Protein AF-A0A3P6FNP7-F1 (afdb_monomer_lite)

Radius of gyration: 31.97 Å; chains: 1; bounding box: 65×65×58 Å

pLDDT: mean 81.83, std 15.38, range [40.34, 96.19]

Secondary structure (DSSP, 8-state):
---------PPP---PPP-SPPSSPPPHHHHHHHHHHTPPPP-PPP-----SHHHHHHHHHHHHHHHHHHHHHHHHHHHTTSS---

Structure (mmCIF, N/CA/C/O backbone):
data_AF-A0A3P6FNP7-F1
#
_entry.id   AF-A0A3P6FNP7-F1
#
loop_
_atom_site.group_PDB
_atom_site.id
_atom_site.type_symbol
_atom_site.label_atom_id
_atom_site.label_alt_id
_atom_site.label_comp_id
_atom_site.label_asym_id
_atom_site.label_entity_id
_atom_site.label_seq_id
_atom_site.pdbx_PDB_ins_code
_atom_site.Cartn_x
_atom_site.Cartn_y
_atom_site.Cartn_z
_atom_site.occupancy
_atom_site.B_iso_or_equiv
_atom_site.auth_seq_id
_atom_site.auth_comp_id
_atom_site.auth_asym_id
_atom_site.auth_atom_id
_atom_site.pdbx_PDB_model_num
ATOM 1 N N . VAL A 1 1 ? -40.449 56.196 27.612 1.00 41.28 1 VAL A N 1
ATOM 2 C CA . VAL A 1 1 ? -39.941 54.844 27.938 1.00 41.28 1 VAL A CA 1
ATOM 3 C C . VAL A 1 1 ? -39.811 54.093 26.624 1.00 41.28 1 VAL A C 1
ATOM 5 O O . VAL A 1 1 ? -40.834 53.788 26.033 1.00 41.28 1 VAL A O 1
ATOM 8 N N . SER A 1 2 ? -38.594 53.933 26.102 1.00 42.84 2 SER A N 1
ATOM 9 C CA . SER A 1 2 ? -38.342 53.177 24.866 1.00 42.84 2 SER A CA 1
ATOM 10 C C . SER A 1 2 ? -37.777 51.818 25.262 1.00 42.84 2 SER A C 1
ATOM 12 O O . SER A 1 2 ? -36.755 51.760 25.946 1.00 42.84 2 SER A O 1
ATOM 14 N N . VAL A 1 3 ? -38.484 50.741 24.921 1.00 48.53 3 VAL A N 1
ATOM 15 C CA . VAL A 1 3 ? -38.030 49.370 25.167 1.00 48.53 3 VAL A CA 1
ATOM 16 C C . VAL A 1 3 ? -37.100 48.989 24.022 1.00 48.53 3 VAL A C 1
ATOM 18 O O . VAL A 1 3 ? -37.499 48.983 22.864 1.00 48.53 3 VAL A O 1
ATOM 21 N N . CYS A 1 4 ? -35.845 48.703 24.354 1.00 40.34 4 CYS A N 1
ATOM 22 C CA . CYS A 1 4 ? -34.872 48.162 23.418 1.00 40.34 4 CYS A CA 1
ATOM 23 C C . CYS A 1 4 ? -35.099 46.645 23.341 1.00 40.34 4 CYS A C 1
ATOM 25 O O . CYS A 1 4 ? -34.763 45.921 24.283 1.00 40.34 4 CYS A O 1
ATOM 27 N N . GLU A 1 5 ? -35.723 46.174 22.260 1.00 52.22 5 GLU A N 1
ATOM 28 C CA . GLU A 1 5 ? -35.893 44.748 21.971 1.00 52.22 5 GLU A CA 1
ATOM 29 C C . GLU A 1 5 ? -34.529 44.130 21.662 1.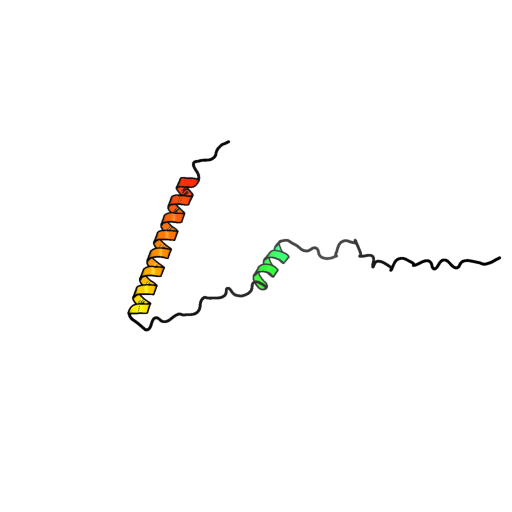00 52.22 5 GLU A C 1
ATOM 31 O O . GLU A 1 5 ? -33.961 44.277 20.581 1.00 52.22 5 GLU A O 1
ATOM 36 N N . LYS A 1 6 ? -33.966 43.442 22.655 1.00 56.97 6 LYS A N 1
ATOM 37 C CA . LYS A 1 6 ? -32.801 42.589 22.447 1.00 56.97 6 LYS A CA 1
ATOM 38 C C . LYS A 1 6 ? -33.294 41.279 21.851 1.00 56.97 6 LYS A C 1
ATOM 40 O O . LYS A 1 6 ? -33.799 40.430 22.581 1.00 56.97 6 LYS A O 1
ATOM 45 N N . GLU A 1 7 ? -33.132 41.117 20.541 1.00 61.19 7 GLU A N 1
ATOM 46 C CA . GLU A 1 7 ? -33.293 39.823 19.879 1.00 61.19 7 GLU A CA 1
ATOM 47 C C . GLU A 1 7 ? -32.350 38.799 20.527 1.00 61.19 7 GLU A C 1
ATOM 49 O O . GLU A 1 7 ? -31.128 38.815 20.346 1.00 61.19 7 GLU A O 1
ATOM 54 N N . SER A 1 8 ? -32.919 37.893 21.317 1.00 58.09 8 SER A N 1
ATOM 55 C CA . SER A 1 8 ? -32.215 36.739 21.851 1.00 58.09 8 SER A CA 1
ATOM 56 C C . SER A 1 8 ? -32.018 35.737 20.716 1.00 58.09 8 SER A C 1
ATOM 58 O O . SER A 1 8 ? -32.903 34.954 20.376 1.00 58.09 8 SER A O 1
ATOM 60 N N . LYS A 1 9 ? -30.831 35.746 20.100 1.00 63.00 9 LYS A N 1
ATOM 61 C CA . LYS A 1 9 ? -30.407 34.666 19.199 1.00 63.00 9 LYS A CA 1
ATOM 62 C C . LYS A 1 9 ? -30.295 33.378 20.015 1.00 63.00 9 LYS A C 1
ATOM 64 O O . LYS A 1 9 ? -29.258 33.101 20.612 1.00 63.00 9 LYS A O 1
ATOM 69 N N . LEU A 1 10 ? -31.389 32.623 20.079 1.00 66.12 10 LEU A N 1
ATOM 70 C CA . LEU A 1 10 ? -31.428 31.318 20.726 1.00 66.12 10 LEU A CA 1
ATOM 71 C C . LEU A 1 10 ? -30.396 30.400 20.045 1.00 66.12 10 LEU A C 1
ATOM 73 O O . LEU A 1 10 ? -30.318 30.382 18.809 1.00 66.12 10 LEU A O 1
ATOM 77 N N . PRO A 1 11 ? -29.576 29.657 20.810 1.00 70.94 11 PRO A N 1
ATOM 78 C CA . PRO A 1 11 ? -28.611 28.739 20.228 1.00 70.94 11 PRO A CA 1
ATOM 79 C C . PRO A 1 11 ? -29.357 27.696 19.396 1.00 70.94 11 PRO A C 1
ATOM 81 O O . PRO A 1 11 ? -30.362 27.138 19.842 1.00 70.94 11 PRO A O 1
ATOM 84 N N . ARG A 1 12 ? -28.872 27.441 18.172 1.00 72.50 12 ARG A N 1
ATOM 85 C CA . ARG A 1 12 ? -29.410 26.377 17.313 1.00 72.50 12 ARG A CA 1
ATOM 86 C C . ARG A 1 12 ? -29.484 25.095 18.147 1.00 72.50 12 ARG A C 1
ATOM 88 O O . ARG A 1 12 ? -28.465 24.758 18.755 1.00 72.50 12 ARG A O 1
ATOM 95 N N . PRO A 1 13 ? -30.623 24.384 18.189 1.00 67.44 13 PRO A N 1
ATOM 96 C CA . PRO A 1 13 ? -30.706 23.137 18.932 1.00 67.44 13 PRO A CA 1
ATOM 97 C C . PRO A 1 13 ? -29.642 22.186 18.384 1.00 67.44 13 PRO A C 1
ATOM 99 O O . PRO A 1 13 ? -29.696 21.753 17.231 1.00 67.44 13 PRO A O 1
ATOM 102 N N . THR A 1 14 ? -28.620 21.912 19.190 1.00 71.38 14 THR A N 1
ATOM 103 C CA . THR A 1 14 ? -27.615 20.911 18.862 1.00 71.38 14 THR A CA 1
ATOM 104 C C . THR A 1 14 ? -28.309 19.564 18.951 1.00 71.38 14 THR A C 1
ATOM 106 O O . THR A 1 14 ? -28.939 19.235 19.954 1.00 71.38 14 THR A O 1
ATOM 109 N N . ARG A 1 15 ? -28.263 18.787 17.866 1.00 78.12 15 ARG A N 1
ATOM 110 C CA . ARG A 1 15 ? -28.880 17.462 17.848 1.00 78.12 15 ARG A CA 1
ATOM 111 C C . ARG A 1 15 ? -28.149 16.596 18.872 1.00 78.12 15 ARG A C 1
ATOM 113 O O . ARG A 1 15 ? -27.010 16.188 18.640 1.00 78.12 15 ARG A O 1
ATOM 120 N N . VAL A 1 16 ? -28.782 16.379 20.022 1.00 83.75 16 VAL A N 1
ATOM 121 C CA . VAL A 1 16 ? -28.245 15.525 21.082 1.00 83.75 16 VAL A CA 1
ATOM 122 C C . VAL A 1 16 ? -28.185 14.103 20.528 1.00 83.75 16 VAL A C 1
ATOM 124 O O . VAL A 1 16 ? -29.173 13.588 20.009 1.00 83.75 16 VAL A O 1
ATOM 127 N N . LYS A 1 17 ? -26.999 13.492 20.564 1.00 87.75 17 LYS A N 1
ATOM 128 C CA . LYS A 1 17 ? -26.787 12.103 20.137 1.00 87.75 17 LYS A CA 1
ATOM 129 C C . LYS A 1 17 ? -27.082 11.177 21.313 1.00 87.75 17 LYS A C 1
ATOM 131 O O . LYS A 1 17 ? -26.694 11.486 22.442 1.00 87.75 17 LYS A O 1
ATOM 136 N N . ASN A 1 18 ? -27.732 10.050 21.042 1.00 86.62 18 ASN A N 1
ATOM 137 C CA . ASN A 1 18 ? -27.937 9.011 22.045 1.00 86.62 18 ASN A CA 1
ATOM 138 C C . ASN A 1 18 ? -26.587 8.431 22.484 1.00 86.62 18 ASN A C 1
ATOM 140 O O . ASN A 1 18 ? -25.701 8.220 21.660 1.00 86.62 18 ASN A O 1
ATOM 144 N N . LYS A 1 19 ? -26.439 8.215 23.794 1.00 89.38 19 LYS A N 1
ATOM 145 C CA . LYS A 1 19 ? -25.238 7.643 24.430 1.00 89.38 19 LYS A CA 1
ATOM 146 C C . LYS A 1 19 ? -25.496 6.266 25.050 1.00 89.38 19 LYS A C 1
ATOM 148 O O . LYS A 1 19 ? -24.644 5.751 25.765 1.00 89.38 19 LYS A O 1
ATOM 153 N N . SER A 1 20 ? -26.689 5.708 24.848 1.00 91.31 20 SER A N 1
ATOM 154 C CA . SER A 1 20 ? -26.987 4.334 25.248 1.00 91.31 20 SER A CA 1
ATOM 155 C C . SER A 1 20 ? -26.079 3.373 24.477 1.00 91.31 20 SER A C 1
ATOM 157 O O . SER A 1 20 ? -25.809 3.644 23.305 1.00 91.31 20 SER A O 1
ATOM 159 N N . PRO A 1 21 ? -25.629 2.264 25.085 1.00 86.44 21 PRO A N 1
ATOM 160 C CA . PRO A 1 21 ? -24.902 1.244 24.344 1.00 86.44 21 PRO A CA 1
ATOM 161 C C . PRO A 1 21 ? -25.775 0.711 23.202 1.00 86.44 21 PRO A C 1
ATOM 163 O O . PRO A 1 21 ? -26.988 0.550 23.362 1.00 86.44 21 PRO A O 1
ATOM 166 N N . GLU A 1 22 ? -25.162 0.445 22.050 1.00 89.12 22 GLU A N 1
ATOM 167 C CA . GLU A 1 22 ? -25.837 -0.273 20.973 1.00 89.12 22 GLU A CA 1
ATOM 168 C C . GLU A 1 22 ? -26.201 -1.698 21.423 1.00 89.12 22 GLU A C 1
ATOM 170 O O . GLU A 1 22 ? -25.484 -2.325 22.206 1.00 89.12 22 GLU A O 1
ATOM 175 N N . ALA A 1 23 ? -27.294 -2.237 20.873 1.00 89.31 23 ALA A N 1
ATOM 176 C CA . ALA A 1 23 ? -27.706 -3.621 21.115 1.00 89.31 23 ALA A CA 1
ATOM 177 C C . ALA A 1 23 ? -26.686 -4.646 20.583 1.00 89.31 23 ALA A C 1
ATOM 179 O O . ALA A 1 23 ? -26.553 -5.734 21.139 1.00 89.31 23 ALA A O 1
ATOM 180 N N . VAL A 1 24 ? -25.960 -4.291 19.517 1.00 90.69 24 VAL A N 1
ATOM 181 C CA . VAL A 1 24 ? -24.877 -5.086 18.933 1.00 90.69 24 VAL A CA 1
ATOM 182 C C . VAL A 1 24 ? -23.619 -4.234 18.925 1.00 90.69 24 VAL A C 1
ATOM 184 O O . VAL A 1 24 ? -23.586 -3.169 18.315 1.00 90.69 24 VAL A O 1
ATOM 187 N N . GLN A 1 25 ? -22.580 -4.704 19.603 1.00 92.75 25 GLN A N 1
ATOM 188 C CA . GLN A 1 25 ? -21.288 -4.031 19.630 1.00 92.75 25 GLN A CA 1
ATOM 189 C C . GLN A 1 25 ? -20.440 -4.474 18.441 1.00 92.75 25 GLN A C 1
ATOM 191 O O . GLN A 1 25 ? -20.433 -5.650 18.078 1.00 92.75 25 GLN A O 1
ATOM 196 N N . ILE A 1 26 ? -19.687 -3.541 17.862 1.00 91.50 26 ILE A N 1
ATOM 197 C CA . ILE A 1 26 ? -18.731 -3.855 16.800 1.00 91.50 26 ILE A CA 1
ATOM 198 C C . ILE A 1 26 ? -17.575 -4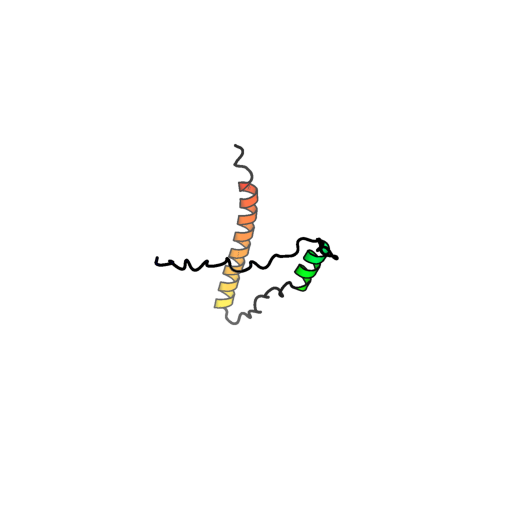.649 17.412 1.00 91.50 26 ILE A C 1
ATOM 200 O O . ILE A 1 26 ? -16.901 -4.176 18.328 1.00 91.50 26 ILE A O 1
ATOM 204 N N . THR A 1 27 ? -17.339 -5.856 16.903 1.00 95.56 27 THR A N 1
ATOM 205 C CA . THR A 1 27 ? -16.249 -6.724 17.363 1.00 95.56 27 THR A CA 1
ATOM 206 C C . THR A 1 27 ? -15.012 -6.597 16.476 1.00 95.56 27 THR A C 1
ATOM 208 O O . THR A 1 27 ? -15.080 -6.160 15.325 1.00 95.56 27 THR A O 1
ATOM 211 N N . ALA A 1 28 ? -13.861 -7.032 16.997 1.00 95.69 28 ALA A N 1
ATOM 212 C CA . ALA A 1 28 ? -12.626 -7.095 16.218 1.00 95.69 28 ALA A CA 1
ATOM 213 C C . ALA A 1 28 ? -12.764 -8.006 14.986 1.00 95.69 28 ALA A C 1
ATOM 215 O O . ALA A 1 28 ? -12.291 -7.655 13.908 1.00 95.69 28 ALA A O 1
ATOM 216 N N . GLU A 1 29 ? -13.444 -9.150 15.116 1.00 94.94 29 GLU A N 1
ATOM 217 C CA . GLU A 1 29 ? -13.661 -10.060 13.986 1.00 94.94 29 GLU A CA 1
ATOM 218 C C . GLU A 1 29 ? -14.480 -9.390 12.880 1.00 94.94 29 GLU A C 1
ATOM 220 O O . GLU A 1 29 ? -14.136 -9.517 11.705 1.00 94.94 29 GLU A O 1
ATOM 225 N N . GLN A 1 30 ? -15.528 -8.649 13.250 1.00 94.69 30 GLN A N 1
ATOM 226 C CA . GLN A 1 30 ? -16.391 -7.972 12.288 1.00 94.69 30 GLN A CA 1
ATOM 227 C C . GLN A 1 30 ? -15.601 -6.967 11.445 1.00 94.69 30 GLN A C 1
ATOM 229 O O . GLN A 1 30 ? -15.675 -7.015 10.219 1.00 94.69 30 GLN A O 1
ATOM 234 N N . LEU A 1 31 ? -14.770 -6.139 12.087 1.00 94.81 31 LEU A N 1
ATOM 235 C CA . LEU A 1 31 ? -13.886 -5.196 11.398 1.00 94.81 31 LEU A CA 1
ATOM 236 C C . LEU A 1 31 ? -12.891 -5.905 10.470 1.00 94.81 31 LEU A C 1
ATOM 238 O O . LEU A 1 31 ? -12.701 -5.480 9.335 1.00 94.81 31 LEU A O 1
ATOM 242 N N . LEU A 1 32 ? -12.259 -6.989 10.929 1.00 95.81 32 LEU A N 1
ATOM 243 C CA . LEU A 1 32 ? -11.266 -7.725 10.138 1.00 95.81 32 LEU A CA 1
ATOM 244 C C . LEU A 1 32 ? -11.888 -8.443 8.935 1.00 95.81 32 LEU A C 1
ATOM 246 O O . LEU A 1 32 ? -11.281 -8.491 7.865 1.00 95.81 32 LEU A O 1
ATOM 250 N N . ARG A 1 33 ? -13.088 -9.005 9.101 1.00 96.12 33 ARG A N 1
ATOM 251 C CA . ARG A 1 33 ? -13.842 -9.653 8.024 1.00 96.12 33 ARG A CA 1
ATOM 252 C C . ARG A 1 33 ? -14.277 -8.629 6.981 1.00 96.12 33 ARG A C 1
ATOM 254 O O . ARG A 1 33 ? -14.007 -8.823 5.801 1.00 96.12 33 ARG A O 1
ATOM 261 N N . GLU A 1 34 ? -14.880 -7.533 7.430 1.00 95.50 34 GLU A N 1
ATOM 262 C CA . GLU A 1 34 ? -15.345 -6.452 6.563 1.00 95.50 34 GLU A CA 1
ATOM 263 C C . GLU A 1 34 ? -14.182 -5.789 5.814 1.00 95.50 34 GLU A C 1
ATOM 265 O O . GLU A 1 34 ? -14.294 -5.531 4.619 1.00 95.50 34 GLU A O 1
ATOM 270 N N . ALA A 1 35 ? -13.040 -5.579 6.475 1.00 94.81 35 ALA A N 1
ATOM 271 C CA . ALA A 1 35 ? -11.843 -5.041 5.834 1.00 94.81 35 ALA A CA 1
ATOM 272 C C . ALA A 1 35 ? -11.331 -5.943 4.702 1.00 94.81 35 ALA A C 1
ATOM 274 O O . ALA A 1 35 ? -10.932 -5.432 3.661 1.00 94.81 35 ALA A O 1
ATOM 275 N N . ARG A 1 36 ? -11.358 -7.270 4.888 1.00 91.25 36 ARG A N 1
ATOM 276 C CA . ARG A 1 36 ? -10.953 -8.231 3.849 1.00 91.25 36 ARG A CA 1
ATOM 277 C C . ARG A 1 36 ? -11.940 -8.278 2.689 1.00 91.25 36 ARG A C 1
ATOM 279 O O . ARG A 1 36 ? -11.517 -8.332 1.545 1.00 91.25 36 ARG A O 1
ATOM 286 N N . GLU A 1 37 ? -13.238 -8.270 2.977 1.00 91.94 37 GLU A N 1
ATOM 287 C CA . GLU A 1 37 ? -14.286 -8.333 1.951 1.00 91.94 37 GLU A CA 1
ATOM 288 C C .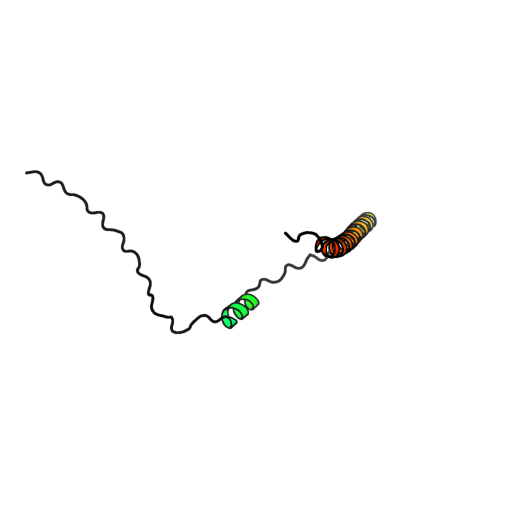 GLU A 1 37 ? -14.357 -7.049 1.116 1.00 91.94 37 GLU A C 1
ATOM 290 O O . GLU A 1 37 ? -14.566 -7.101 -0.092 1.00 91.94 37 GLU A O 1
ATOM 295 N N . ARG A 1 38 ? -14.139 -5.891 1.751 1.00 92.81 38 ARG A N 1
ATOM 296 C CA . ARG A 1 38 ? -14.100 -4.582 1.086 1.00 92.81 38 ARG A CA 1
ATOM 297 C C . ARG A 1 38 ? -12.737 -4.237 0.488 1.00 92.81 38 ARG A C 1
ATOM 299 O O . ARG A 1 38 ? -12.590 -3.138 -0.045 1.00 92.81 38 ARG A O 1
ATOM 306 N N . GLN A 1 39 ? -11.737 -5.108 0.611 1.00 89.19 39 GLN A N 1
ATOM 307 C CA . GLN A 1 39 ? -10.422 -4.847 0.046 1.00 89.19 39 GLN A CA 1
ATOM 308 C C . GLN A 1 39 ? -10.539 -4.814 -1.481 1.00 89.19 39 GLN A C 1
ATOM 310 O O . GLN A 1 39 ? -10.907 -5.807 -2.107 1.00 89.19 39 GLN A O 1
ATOM 315 N N . GLU A 1 40 ? -10.251 -3.654 -2.073 1.00 85.19 40 GLU A N 1
ATOM 316 C CA . GLU A 1 40 ? -10.203 -3.501 -3.526 1.00 85.19 40 GLU A CA 1
ATOM 317 C C . GLU A 1 40 ? -9.160 -4.477 -4.102 1.00 85.19 40 GLU A C 1
ATOM 319 O O . GLU A 1 40 ? -8.118 -4.688 -3.463 1.00 85.19 40 GLU A O 1
ATOM 324 N N . PRO A 1 41 ? -9.423 -5.112 -5.262 1.00 82.38 41 PRO A N 1
ATOM 325 C CA . PRO A 1 41 ? -8.443 -5.984 -5.890 1.00 82.38 41 PRO A CA 1
ATOM 326 C C . PRO A 1 41 ? -7.111 -5.257 -6.057 1.00 82.38 41 PRO A C 1
ATOM 328 O O . PRO A 1 41 ? -7.059 -4.093 -6.456 1.00 82.38 41 PRO A O 1
ATOM 331 N N . GLU A 1 42 ? -6.025 -5.967 -5.757 1.00 83.44 42 GLU A N 1
ATOM 332 C CA . GLU A 1 42 ? -4.687 -5.454 -6.007 1.00 83.44 42 GLU A CA 1
ATOM 333 C C . GLU A 1 42 ? -4.558 -5.140 -7.501 1.00 83.44 42 GLU A C 1
ATOM 335 O O . GLU A 1 42 ? -4.850 -5.985 -8.353 1.00 83.44 42 GLU A O 1
ATOM 340 N N . VAL A 1 43 ? -4.167 -3.902 -7.819 1.00 83.38 43 VAL A N 1
ATOM 341 C CA . VAL A 1 43 ? -3.957 -3.474 -9.202 1.00 83.38 43 VAL A CA 1
ATOM 342 C C . VAL A 1 43 ? -2.778 -4.265 -9.745 1.00 83.38 43 VAL A C 1
ATOM 344 O O . VAL A 1 43 ? -1.618 -3.961 -9.463 1.00 83.38 43 VAL A O 1
ATOM 347 N N . LEU A 1 44 ? -3.087 -5.309 -10.509 1.00 82.94 44 LEU A N 1
ATOM 348 C CA . LEU A 1 44 ? -2.066 -6.093 -11.175 1.00 82.94 44 LEU A CA 1
ATOM 349 C C . LEU A 1 44 ? -1.361 -5.196 -12.202 1.00 82.94 44 LEU A C 1
ATOM 351 O O . LEU A 1 44 ? -2.036 -4.489 -12.960 1.00 82.94 44 LEU A O 1
ATOM 355 N N . PRO A 1 45 ? -0.017 -5.199 -12.247 1.00 83.88 45 PRO A N 1
ATOM 356 C CA . PRO A 1 45 ? 0.694 -4.529 -13.321 1.00 83.88 45 PRO A CA 1
ATOM 357 C C . PRO A 1 45 ? 0.266 -5.133 -14.662 1.00 83.88 45 PRO A C 1
ATOM 359 O O . PRO A 1 45 ? 0.050 -6.342 -14.763 1.00 83.88 45 PRO A O 1
ATOM 362 N N . SER A 1 46 ? 0.139 -4.293 -15.690 1.00 82.50 46 SER A N 1
ATOM 363 C CA . SER A 1 46 ? -0.224 -4.762 -17.028 1.00 82.50 46 SER A CA 1
ATOM 364 C C . SER A 1 46 ? 0.790 -5.777 -17.550 1.00 82.50 46 SER A C 1
ATOM 366 O O . SER A 1 46 ? 1.994 -5.651 -17.316 1.00 82.50 46 SER A O 1
ATOM 368 N N . GLU A 1 47 ? 0.309 -6.769 -18.295 1.00 83.75 47 GLU A N 1
ATOM 369 C CA . GLU A 1 47 ? 1.192 -7.668 -19.029 1.00 83.75 47 GLU A CA 1
ATOM 370 C C . GLU A 1 47 ? 1.909 -6.869 -20.124 1.00 83.75 47 GLU A C 1
ATOM 372 O O . GLU A 1 47 ? 1.292 -6.356 -21.055 1.00 83.75 47 GLU A O 1
ATOM 377 N N . HIS A 1 48 ? 3.225 -6.719 -19.981 1.00 83.25 48 HIS A N 1
ATOM 378 C CA . HIS A 1 48 ? 4.065 -6.008 -20.940 1.00 83.25 48 HIS A CA 1
ATOM 379 C C . HIS A 1 48 ? 4.819 -7.018 -21.811 1.00 83.25 48 HIS A C 1
ATOM 381 O O . HIS A 1 48 ? 5.692 -7.737 -21.317 1.00 83.25 48 HIS A O 1
ATOM 387 N N . SER A 1 49 ? 4.494 -7.067 -23.104 1.00 85.88 49 SER A N 1
ATOM 388 C CA . SER A 1 49 ? 5.231 -7.847 -24.103 1.00 85.88 49 SER A CA 1
ATOM 389 C C . SER A 1 49 ? 6.376 -7.023 -24.690 1.00 85.88 49 SER A C 1
ATOM 391 O O . SER A 1 49 ? 6.131 -5.942 -25.217 1.00 85.88 49 SER A O 1
ATOM 393 N N . ILE A 1 50 ? 7.596 -7.557 -24.648 1.00 87.81 50 ILE A N 1
ATOM 394 C CA . ILE A 1 50 ? 8.787 -6.921 -25.224 1.00 87.81 50 ILE A CA 1
ATOM 395 C C . ILE A 1 50 ? 8.834 -7.233 -26.723 1.00 87.81 50 ILE A C 1
ATOM 397 O O . ILE A 1 50 ? 8.826 -8.413 -27.087 1.00 87.81 50 ILE A O 1
ATOM 401 N N . THR A 1 51 ? 8.895 -6.215 -27.583 1.00 90.62 51 THR A N 1
ATOM 402 C CA . THR A 1 51 ? 8.883 -6.405 -29.049 1.00 90.62 51 THR A CA 1
ATOM 403 C C . THR A 1 51 ? 10.259 -6.248 -29.685 1.00 90.62 51 THR A C 1
ATOM 405 O O . THR A 1 51 ? 10.600 -7.010 -30.590 1.00 90.62 51 THR A O 1
ATOM 408 N N . ASP A 1 52 ? 11.073 -5.317 -29.181 1.00 93.31 52 ASP A N 1
ATOM 409 C CA . ASP A 1 52 ? 12.325 -4.909 -29.826 1.00 93.31 52 ASP A CA 1
ATOM 410 C C . ASP A 1 52 ? 13.573 -5.336 -29.034 1.00 93.31 52 ASP A C 1
ATOM 412 O O . ASP A 1 52 ? 13.562 -5.510 -27.812 1.00 93.31 52 ASP A O 1
ATOM 416 N N . SER A 1 53 ? 14.710 -5.472 -29.725 1.00 91.12 53 SER A N 1
ATOM 417 C CA . SER A 1 53 ? 15.983 -5.870 -29.101 1.00 91.12 53 SER A CA 1
ATOM 418 C C . SER A 1 53 ? 16.549 -4.805 -28.153 1.00 91.12 53 SER A C 1
ATOM 420 O O . SER A 1 53 ? 17.141 -5.148 -27.125 1.00 91.12 53 SER A O 1
ATOM 422 N N . THR A 1 54 ? 16.334 -3.523 -28.459 1.00 92.81 54 THR A N 1
ATOM 423 C CA . THR A 1 54 ? 16.689 -2.395 -27.586 1.00 92.81 54 THR A CA 1
ATOM 424 C C . THR A 1 54 ? 15.881 -2.438 -26.292 1.00 92.81 54 THR A C 1
ATOM 426 O O . THR A 1 54 ? 16.462 -2.432 -25.207 1.00 92.81 54 THR A O 1
ATOM 429 N N . GLU A 1 55 ? 14.563 -2.612 -26.393 1.00 90.31 55 GLU A N 1
ATOM 430 C CA . GLU A 1 55 ? 13.670 -2.733 -25.236 1.00 90.31 55 GLU A CA 1
ATOM 431 C C . GLU A 1 55 ? 14.058 -3.924 -24.345 1.00 90.31 55 GLU A C 1
ATOM 433 O O . GLU A 1 55 ? 14.115 -3.816 -23.118 1.00 90.31 55 GLU A O 1
ATOM 438 N N . LEU A 1 56 ? 14.419 -5.054 -24.959 1.00 92.81 56 LEU A N 1
ATOM 439 C CA . LEU A 1 56 ? 14.907 -6.232 -24.249 1.00 92.81 56 LEU A CA 1
ATOM 440 C C . LEU A 1 56 ? 16.185 -5.936 -23.448 1.00 92.81 56 LEU A C 1
ATOM 442 O O . LEU A 1 56 ? 16.326 -6.409 -22.314 1.00 92.81 56 LEU A O 1
ATOM 446 N N . SER A 1 57 ? 17.120 -5.164 -24.006 1.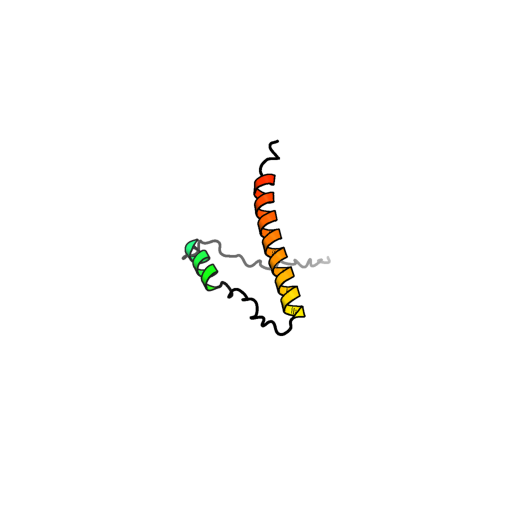00 93.50 57 SER A N 1
ATOM 447 C CA . SER A 1 57 ? 18.341 -4.773 -23.293 1.00 93.50 57 SER A CA 1
ATOM 448 C C . SER A 1 57 ? 18.059 -3.839 -22.114 1.00 93.50 57 SER A C 1
ATOM 450 O O . SER A 1 57 ? 18.586 -4.070 -21.020 1.00 93.50 57 SER A O 1
ATOM 452 N N . ASP A 1 58 ? 17.154 -2.876 -22.288 1.00 93.75 58 ASP A N 1
ATOM 453 C CA . ASP A 1 58 ? 16.742 -1.947 -21.235 1.00 93.75 58 ASP A CA 1
ATOM 454 C C . ASP A 1 58 ? 16.011 -2.674 -20.103 1.00 93.75 58 ASP A C 1
ATOM 456 O O . ASP A 1 58 ? 16.274 -2.431 -18.921 1.00 93.75 58 ASP A O 1
ATOM 460 N N . TYR A 1 59 ? 15.142 -3.629 -20.447 1.00 93.31 59 TYR A N 1
ATOM 461 C CA . TYR A 1 59 ? 14.470 -4.490 -19.478 1.00 93.31 59 TYR A CA 1
ATOM 462 C C . TYR A 1 59 ? 15.475 -5.308 -18.660 1.00 93.31 59 TYR A C 1
ATOM 464 O O . TYR A 1 59 ? 15.395 -5.344 -17.429 1.00 93.31 59 TYR A O 1
ATOM 472 N N . ARG A 1 60 ? 16.458 -5.937 -19.321 1.00 94.12 60 ARG A N 1
ATOM 473 C CA . ARG A 1 60 ? 17.509 -6.717 -18.646 1.00 94.12 60 ARG A CA 1
ATOM 474 C C . ARG A 1 60 ? 18.342 -5.856 -17.702 1.00 94.12 60 ARG A C 1
ATOM 476 O O . ARG A 1 60 ? 18.636 -6.297 -16.591 1.00 94.12 60 ARG A O 1
ATOM 483 N N . LEU A 1 61 ? 18.711 -4.647 -18.125 1.00 95.75 61 LEU A N 1
ATOM 484 C CA . LEU A 1 61 ? 19.473 -3.714 -17.298 1.00 95.75 61 LEU A CA 1
ATOM 485 C C . LEU A 1 61 ? 18.667 -3.276 -16.069 1.00 95.75 61 LEU A C 1
ATOM 487 O O . LEU A 1 61 ? 19.178 -3.331 -14.949 1.00 95.75 61 LEU A O 1
ATOM 491 N N . ARG A 1 62 ? 17.394 -2.907 -16.264 1.00 94.81 62 ARG A N 1
ATOM 492 C CA . ARG A 1 62 ? 16.479 -2.517 -15.183 1.00 94.81 62 ARG A CA 1
ATOM 493 C C . ARG A 1 62 ? 16.307 -3.643 -14.167 1.00 94.81 62 ARG A C 1
ATOM 495 O O . ARG A 1 62 ? 16.520 -3.423 -12.978 1.00 94.81 62 ARG A O 1
ATOM 502 N N . ARG A 1 63 ? 16.011 -4.860 -14.637 1.00 94.69 63 ARG A N 1
ATOM 503 C CA . ARG A 1 63 ? 15.865 -6.040 -13.775 1.00 94.69 63 ARG A CA 1
ATOM 504 C C . ARG A 1 63 ? 17.134 -6.346 -12.994 1.00 94.69 63 ARG A C 1
ATOM 506 O O . ARG A 1 63 ? 17.049 -6.578 -11.794 1.00 94.69 63 ARG A O 1
ATOM 513 N N . ARG A 1 64 ? 18.309 -6.311 -13.635 1.00 96.19 64 ARG A N 1
ATOM 514 C CA . ARG A 1 64 ? 19.592 -6.525 -12.944 1.00 96.19 64 ARG A CA 1
ATOM 515 C C . ARG A 1 64 ? 19.767 -5.542 -11.788 1.00 96.19 64 ARG A C 1
ATOM 517 O O . ARG A 1 64 ? 20.038 -5.972 -10.671 1.00 96.19 64 ARG A O 1
ATOM 524 N N . LYS A 1 65 ? 19.552 -4.250 -12.048 1.00 96.19 65 LYS A N 1
ATOM 525 C CA . LYS A 1 65 ? 19.671 -3.208 -11.028 1.00 96.19 65 LYS A CA 1
ATOM 526 C C . LYS A 1 65 ? 18.695 -3.425 -9.870 1.00 96.19 65 LYS A C 1
ATOM 528 O O . LYS A 1 65 ? 19.107 -3.330 -8.724 1.00 96.19 65 LYS A O 1
ATOM 533 N N . GLU A 1 66 ? 17.433 -3.766 -10.143 1.00 95.94 66 GLU A N 1
ATOM 534 C CA . GLU A 1 66 ? 16.442 -4.069 -9.096 1.00 95.94 66 GLU A CA 1
ATOM 535 C C . GLU A 1 66 ? 16.902 -5.205 -8.165 1.00 95.94 66 GLU A C 1
ATOM 537 O O . GLU A 1 66 ? 16.764 -5.098 -6.944 1.00 95.94 66 GLU A O 1
ATOM 542 N N . PHE A 1 67 ? 17.472 -6.278 -8.724 1.00 95.88 67 PHE A N 1
ATOM 543 C CA . PHE A 1 67 ? 17.978 -7.410 -7.942 1.00 95.88 67 PHE A CA 1
ATOM 544 C C . PHE A 1 67 ? 19.208 -7.051 -7.109 1.00 95.88 67 PHE A C 1
ATOM 546 O O . PHE A 1 67 ? 19.291 -7.423 -5.933 1.00 95.88 67 PHE A O 1
ATOM 553 N N . GLU A 1 68 ? 20.158 -6.335 -7.705 1.00 95.19 68 GLU A N 1
ATOM 554 C CA . GLU A 1 68 ? 21.363 -5.875 -7.016 1.00 95.19 68 GLU A CA 1
ATOM 555 C C . GLU A 1 68 ? 21.000 -4.888 -5.906 1.00 95.19 68 GLU A C 1
ATOM 557 O O . GLU A 1 68 ? 21.408 -5.085 -4.767 1.00 95.19 68 GLU A O 1
ATOM 562 N N . ASP A 1 69 ? 20.134 -3.910 -6.176 1.00 93.81 69 ASP A N 1
ATOM 563 C CA . ASP A 1 69 ? 19.646 -2.949 -5.185 1.00 93.81 69 ASP A CA 1
ATOM 564 C C . ASP A 1 69 ? 18.893 -3.646 -4.044 1.00 93.81 69 ASP A C 1
ATOM 566 O O . ASP A 1 69 ? 19.072 -3.293 -2.877 1.00 93.81 69 ASP A O 1
ATOM 570 N N . GLN A 1 70 ? 18.068 -4.658 -4.335 1.00 94.44 70 GLN A N 1
ATOM 571 C CA . GLN A 1 70 ? 17.379 -5.430 -3.298 1.00 94.44 70 GLN A CA 1
ATOM 572 C C . GLN A 1 70 ? 18.370 -6.222 -2.432 1.00 94.44 70 GLN A C 1
ATOM 574 O O . GLN A 1 70 ? 18.232 -6.250 -1.203 1.00 94.44 70 GLN A O 1
ATOM 579 N N . SER A 1 71 ? 19.378 -6.831 -3.055 1.00 91.44 71 SER A N 1
ATOM 580 C CA . SER A 1 71 ? 20.435 -7.577 -2.366 1.00 91.44 71 SER A CA 1
ATOM 581 C C . SER A 1 71 ? 21.297 -6.649 -1.511 1.00 91.44 71 SER A C 1
ATOM 583 O O . SER A 1 71 ? 21.502 -6.916 -0.327 1.00 91.44 71 SER A O 1
ATOM 585 N N . HIS A 1 72 ? 21.709 -5.508 -2.061 1.00 90.44 72 HIS A N 1
ATOM 586 C CA . HIS A 1 72 ? 22.449 -4.468 -1.356 1.00 90.44 72 HIS A CA 1
ATOM 587 C C . HIS A 1 72 ? 21.649 -3.922 -0.174 1.00 90.44 72 HIS A C 1
ATOM 589 O O . HIS A 1 72 ? 22.163 -3.892 0.937 1.00 90.44 72 HIS A O 1
ATOM 595 N N . ARG A 1 73 ? 20.367 -3.570 -0.353 1.00 90.12 73 ARG A N 1
ATOM 596 C CA . ARG A 1 73 ? 19.498 -3.118 0.750 1.00 90.12 73 ARG A CA 1
ATOM 597 C C . ARG A 1 73 ? 19.379 -4.162 1.853 1.00 90.12 73 ARG A C 1
ATOM 599 O O . ARG A 1 73 ? 19.414 -3.801 3.026 1.00 90.12 73 ARG A O 1
ATOM 606 N N . ARG A 1 74 ? 19.230 -5.443 1.501 1.00 86.31 74 ARG A N 1
ATOM 607 C CA . ARG A 1 74 ? 19.156 -6.535 2.482 1.00 86.31 74 ARG A CA 1
ATOM 608 C C . ARG A 1 74 ? 20.444 -6.622 3.299 1.00 86.31 74 ARG A C 1
ATOM 610 O O . ARG A 1 74 ? 20.363 -6.691 4.520 1.00 86.31 74 ARG A O 1
ATOM 617 N N . ILE A 1 75 ? 21.600 -6.576 2.638 1.00 86.62 75 ILE A N 1
ATOM 618 C CA . ILE A 1 75 ? 22.915 -6.610 3.290 1.00 86.62 75 ILE A CA 1
ATOM 619 C C . ILE A 1 75 ? 23.099 -5.373 4.181 1.00 86.62 75 ILE A C 1
ATOM 621 O O . ILE A 1 75 ? 23.356 -5.507 5.374 1.00 86.62 75 ILE A O 1
ATOM 625 N N . THR A 1 76 ? 22.877 -4.169 3.650 1.00 80.19 76 THR A N 1
ATOM 626 C CA . THR A 1 76 ? 23.035 -2.908 4.391 1.00 80.19 76 THR A CA 1
ATOM 627 C C . THR A 1 76 ? 22.083 -2.803 5.582 1.00 80.19 76 THR A C 1
ATOM 629 O O . THR A 1 76 ? 22.482 -2.309 6.631 1.00 80.19 76 THR A O 1
ATOM 632 N N . ARG A 1 77 ? 20.844 -3.303 5.478 1.00 76.75 77 ARG A N 1
ATOM 633 C CA . ARG A 1 77 ? 19.893 -3.333 6.603 1.00 76.75 77 ARG A CA 1
ATOM 634 C C . ARG A 1 77 ? 20.396 -4.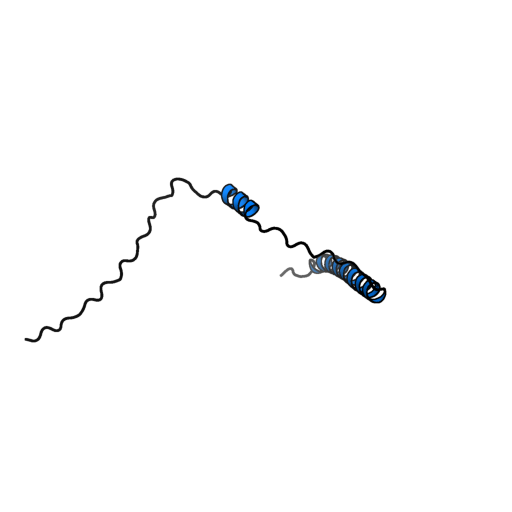192 7.764 1.00 76.75 77 ARG A C 1
ATOM 636 O O . ARG A 1 77 ? 20.169 -3.834 8.913 1.00 76.75 77 ARG A O 1
ATOM 643 N N . VAL A 1 78 ? 21.052 -5.312 7.468 1.00 71.81 78 VAL A N 1
ATOM 644 C CA . VAL A 1 78 ? 21.638 -6.190 8.492 1.00 71.81 78 VAL A CA 1
ATOM 645 C C . VAL A 1 78 ? 22.862 -5.529 9.129 1.00 71.81 78 VAL A C 1
ATOM 647 O O . VAL A 1 78 ? 23.028 -5.600 10.340 1.00 71.81 78 VAL A O 1
ATOM 650 N N . LEU A 1 79 ? 23.680 -4.830 8.338 1.00 67.94 79 LEU A N 1
ATOM 651 C CA . LEU A 1 79 ? 24.887 -4.157 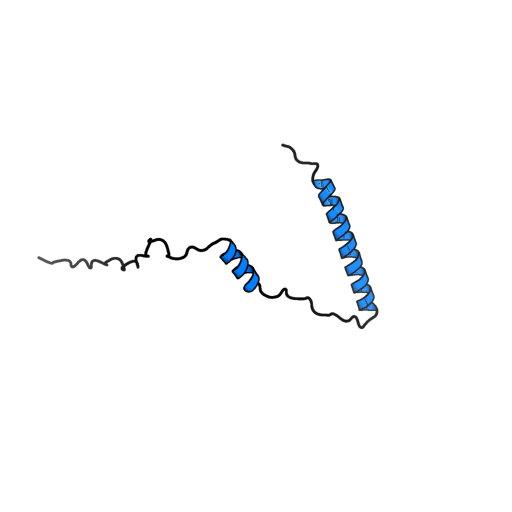8.828 1.00 67.94 79 LEU A CA 1
ATOM 652 C C . LEU A 1 79 ? 24.590 -2.864 9.616 1.00 67.94 79 LEU A C 1
ATOM 654 O O . LEU A 1 79 ? 25.293 -2.560 10.572 1.00 67.94 79 LEU A O 1
ATOM 658 N N . GLY A 1 80 ? 23.531 -2.124 9.270 1.00 59.19 80 GLY A N 1
ATOM 659 C CA . GLY A 1 80 ? 23.135 -0.873 9.938 1.00 59.19 80 GLY A CA 1
ATOM 660 C C . GLY A 1 80 ? 22.387 -1.039 11.269 1.00 59.19 80 GLY A C 1
ATOM 661 O O . GLY A 1 80 ? 22.077 -0.040 11.912 1.00 59.19 80 GLY A O 1
ATOM 662 N N . ALA A 1 81 ? 22.085 -2.271 11.690 1.00 58.72 81 ALA A N 1
ATOM 663 C CA . ALA A 1 81 ? 21.455 -2.558 12.983 1.00 58.72 81 ALA A CA 1
ATOM 664 C C . ALA A 1 81 ? 22.459 -2.602 14.156 1.00 58.72 81 ALA A C 1
ATOM 666 O O . ALA A 1 81 ? 22.049 -2.620 15.313 1.00 58.72 81 ALA A O 1
ATOM 667 N N . CYS A 1 82 ? 23.766 -2.579 13.875 1.00 50.25 82 CYS A N 1
ATOM 668 C CA . CYS A 1 82 ? 24.830 -2.506 14.875 1.00 50.25 82 CYS A CA 1
ATOM 669 C C . CYS A 1 82 ? 25.433 -1.095 14.880 1.00 50.25 82 CYS A C 1
ATOM 671 O O . CYS A 1 82 ? 26.473 -0.875 14.265 1.00 50.25 82 CYS A O 1
ATOM 673 N N . GLY A 1 83 ? 24.786 -0.111 15.511 1.00 58.31 83 GLY A N 1
ATOM 674 C CA . GLY A 1 83 ? 25.382 1.231 15.512 1.00 58.31 83 GLY A CA 1
ATOM 675 C C . GLY A 1 83 ? 24.690 2.358 16.259 1.00 58.31 83 GLY A C 1
ATOM 676 O O . GLY A 1 83 ? 25.127 3.486 16.083 1.00 58.31 83 GLY A O 1
ATOM 677 N N . ASN A 1 84 ? 23.658 2.108 17.066 1.00 55.78 84 ASN A N 1
ATOM 678 C CA . ASN A 1 84 ? 23.128 3.127 17.976 1.00 55.78 84 ASN A CA 1
ATOM 679 C C . ASN A 1 84 ? 22.613 2.448 19.253 1.00 55.78 84 ASN A C 1
ATOM 681 O O . ASN A 1 84 ? 21.471 1.999 19.297 1.00 55.78 84 ASN A O 1
ATOM 685 N N . GLU A 1 85 ? 23.472 2.356 20.263 1.00 52.75 85 GLU A N 1
ATOM 686 C CA . GLU A 1 85 ? 23.072 2.278 21.674 1.00 52.75 85 GLU A CA 1
ATOM 687 C C . GLU A 1 85 ? 23.477 3.622 22.317 1.00 52.75 85 GLU A C 1
ATOM 689 O O . GLU A 1 85 ? 24.482 4.192 21.877 1.00 52.75 85 GLU A O 1
ATOM 694 N N . PRO A 1 86 ? 22.665 4.166 23.244 1.00 64.69 86 PRO A N 1
ATOM 695 C CA . PRO A 1 86 ? 22.737 5.556 23.710 1.00 64.69 86 PRO A CA 1
ATOM 696 C C . PRO A 1 86 ? 24.010 5.925 24.483 1.00 64.69 86 PRO A C 1
ATOM 698 O O . PRO A 1 86 ? 24.576 5.052 25.179 1.00 64.69 86 PRO A O 1
#

Sequence (86 aa):
VSVCEKESKLPRPTRVKNKSPEAVQITAEQLLREARERQEPEVLPSEHSITDSTELSDYRLRRRKEFEDQSHRRITRVLGACGNEP

Foldseek 3Di:
DDDDDDPDPDPDPDPDDDPDDDPDDDDPVNVVVVCVVPDDPDPDPDDDDDDDPVSVVVVVVVVVCVVVVVVVCVVVVVVVVPDDDD

Organism: Brassica oleracea (NCBI:txid3712)